Protein AF-A0A5N7CZR0-F1 (afdb_monomer)

Structure (mmCIF, N/CA/C/O backbone):
data_AF-A0A5N7CZR0-F1
#
_entry.id   AF-A0A5N7CZR0-F1
#
loop_
_atom_site.group_PDB
_atom_site.id
_atom_site.type_symbol
_atom_site.label_atom_id
_atom_site.label_alt_id
_atom_site.label_comp_id
_atom_site.label_asym_id
_atom_site.label_entity_id
_atom_site.label_seq_id
_atom_site.pdbx_PDB_ins_code
_atom_site.Cartn_x
_atom_site.Cartn_y
_atom_site.Cartn_z
_atom_site.occupancy
_atom_site.B_iso_or_equiv
_atom_site.auth_seq_id
_atom_site.auth_comp_id
_atom_site.auth_asym_id
_atom_site.auth_atom_id
_atom_site.pdbx_PDB_model_num
ATOM 1 N N . MET A 1 1 ? -5.293 -7.098 -17.047 1.00 81.25 1 MET A N 1
ATOM 2 C CA . MET A 1 1 ? -4.370 -7.205 -15.890 1.00 81.25 1 MET A CA 1
ATOM 3 C C . MET A 1 1 ? -4.483 -8.600 -15.277 1.00 81.25 1 MET A C 1
ATOM 5 O O . MET A 1 1 ? -5.423 -9.308 -15.611 1.00 81.25 1 MET A O 1
ATOM 9 N N . LEU A 1 2 ? -3.544 -9.039 -14.426 1.00 89.88 2 LEU A N 1
ATOM 10 C CA . LEU A 1 2 ? -3.680 -10.339 -13.734 1.00 89.88 2 LEU A CA 1
ATOM 11 C C . LEU A 1 2 ? -4.886 -10.360 -12.782 1.00 89.88 2 LEU A C 1
ATOM 13 O O . LEU A 1 2 ? -5.542 -11.386 -12.652 1.00 89.88 2 LEU A O 1
ATOM 17 N N . ILE A 1 3 ? -5.209 -9.210 -12.188 1.00 89.81 3 ILE A N 1
ATOM 18 C CA . ILE A 1 3 ? -6.379 -9.020 -11.322 1.00 89.81 3 ILE A CA 1
ATOM 19 C C . ILE A 1 3 ? -7.672 -9.318 -12.098 1.00 89.81 3 ILE A C 1
ATOM 21 O O . ILE A 1 3 ? -8.489 -10.103 -11.633 1.00 89.81 3 ILE A O 1
ATOM 25 N N . ASP A 1 4 ? -7.795 -8.831 -13.339 1.00 90.75 4 ASP A N 1
ATOM 26 C CA . ASP A 1 4 ? -8.946 -9.125 -14.216 1.00 90.75 4 ASP A CA 1
ATOM 27 C C . ASP A 1 4 ? -9.073 -10.615 -14.582 1.00 90.75 4 ASP A C 1
ATOM 29 O O . ASP A 1 4 ? -10.125 -11.061 -15.029 1.00 90.75 4 ASP A O 1
ATOM 33 N N . LYS A 1 5 ? -7.996 -11.393 -14.411 1.00 95.50 5 LYS A N 1
ATOM 34 C CA . LYS A 1 5 ? -7.979 -12.850 -14.607 1.00 95.50 5 LYS A CA 1
ATOM 35 C C . LYS A 1 5 ? -8.181 -13.633 -13.302 1.00 95.50 5 LYS A C 1
ATOM 37 O O . LYS A 1 5 ? -7.981 -14.844 -13.297 1.00 95.50 5 LYS A O 1
ATOM 42 N N . GLY A 1 6 ? -8.559 -12.965 -12.212 1.00 93.00 6 GLY A N 1
ATOM 43 C CA . GLY A 1 6 ? -8.851 -13.594 -10.922 1.00 93.00 6 GLY A CA 1
ATOM 44 C C . GLY A 1 6 ? -7.643 -13.773 -10.002 1.00 93.00 6 GLY A C 1
ATOM 45 O O . GLY A 1 6 ? -7.730 -14.533 -9.042 1.00 93.00 6 GLY A O 1
ATOM 46 N N . ALA A 1 7 ? -6.515 -13.102 -10.266 1.00 94.81 7 ALA A N 1
ATOM 47 C CA . ALA A 1 7 ? -5.421 -13.074 -9.297 1.00 94.81 7 ALA A CA 1
ATOM 48 C C . ALA A 1 7 ? -5.870 -12.373 -8.004 1.00 94.81 7 ALA A C 1
ATOM 50 O O . ALA A 1 7 ? -6.433 -11.278 -8.055 1.00 94.81 7 ALA A O 1
ATOM 51 N N . ASP A 1 8 ? -5.579 -12.982 -6.854 1.00 95.75 8 ASP A N 1
ATOM 52 C CA . ASP A 1 8 ? -5.900 -12.403 -5.550 1.00 95.75 8 ASP A CA 1
ATOM 53 C C . ASP A 1 8 ? -5.049 -11.149 -5.288 1.00 95.75 8 ASP A C 1
ATOM 55 O O . ASP A 1 8 ? -3.830 -11.211 -5.101 1.00 95.75 8 ASP A O 1
ATOM 59 N N . ILE A 1 9 ? -5.713 -9.991 -5.263 1.00 95.94 9 ILE A N 1
ATOM 60 C CA . ILE A 1 9 ? -5.095 -8.683 -5.026 1.00 95.94 9 ILE A CA 1
ATOM 61 C C . ILE A 1 9 ? -4.509 -8.541 -3.613 1.00 95.94 9 ILE A C 1
ATOM 63 O O . ILE A 1 9 ? -3.666 -7.671 -3.385 1.00 95.94 9 ILE A O 1
ATOM 67 N N . ASN A 1 10 ? -4.923 -9.402 -2.680 1.00 96.75 10 ASN A N 1
ATOM 68 C CA . ASN A 1 10 ? -4.516 -9.402 -1.277 1.00 96.75 10 ASN A CA 1
ATOM 69 C C . ASN A 1 10 ? -3.660 -10.617 -0.902 1.00 96.75 10 ASN A C 1
ATOM 71 O O . ASN A 1 10 ? -3.394 -10.823 0.284 1.00 96.75 10 ASN A O 1
ATOM 75 N N . ALA A 1 11 ? -3.189 -11.385 -1.891 1.00 96.75 11 ALA A N 1
ATOM 76 C CA . ALA A 1 11 ? -2.370 -12.567 -1.661 1.00 96.75 11 ALA A CA 1
ATOM 77 C C . ALA A 1 11 ? -1.176 -12.244 -0.748 1.00 96.75 11 ALA A C 1
ATOM 79 O O . ALA A 1 11 ? -0.346 -11.382 -1.049 1.00 96.75 11 ALA A O 1
ATOM 80 N N . LYS A 1 12 ? -1.077 -12.948 0.379 1.00 95.50 12 LYS A N 1
ATOM 81 C CA . LYS A 1 12 ? 0.039 -12.785 1.312 1.00 95.50 12 LYS A CA 1
ATOM 82 C C . LYS A 1 12 ? 1.256 -13.549 0.808 1.00 95.50 12 LYS A C 1
ATOM 84 O O . LYS A 1 12 ? 1.213 -14.764 0.637 1.00 95.50 12 LYS A O 1
ATOM 89 N N . GLY A 1 13 ? 2.340 -12.818 0.571 1.00 94.19 13 GLY A N 1
ATOM 90 C CA . GLY A 1 13 ? 3.644 -13.381 0.246 1.00 94.19 13 GLY A CA 1
ATOM 91 C C . GLY A 1 13 ? 4.506 -13.611 1.486 1.00 94.19 13 GLY A C 1
ATOM 92 O O . GLY A 1 13 ? 4.021 -13.820 2.599 1.00 94.19 13 GLY A O 1
ATOM 93 N N . TYR A 1 14 ? 5.822 -13.525 1.300 1.00 93.56 14 TYR A N 1
ATOM 94 C CA . TYR A 1 14 ? 6.776 -13.584 2.404 1.00 93.56 14 TYR A CA 1
ATOM 95 C C . TYR A 1 14 ? 6.556 -12.413 3.384 1.00 93.56 14 TYR A C 1
ATOM 97 O O . TYR A 1 14 ? 6.255 -11.289 2.981 1.00 93.56 14 TYR A O 1
ATOM 105 N N . LEU A 1 15 ? 6.713 -12.670 4.687 1.00 94.62 15 LEU A N 1
ATOM 106 C CA . LEU A 1 15 ? 6.411 -11.712 5.766 1.00 94.62 15 LEU A CA 1
ATOM 107 C C . LEU A 1 15 ? 4.946 -11.252 5.802 1.00 94.62 15 LEU A C 1
ATOM 109 O O . LEU A 1 15 ? 4.683 -10.163 6.299 1.00 94.62 15 LEU A O 1
ATOM 113 N N . ASP A 1 16 ? 4.005 -12.034 5.274 1.00 97.00 16 ASP A N 1
ATOM 114 C CA . ASP A 1 16 ? 2.577 -11.690 5.201 1.00 97.00 16 ASP A CA 1
ATOM 115 C C . ASP A 1 16 ? 2.281 -10.389 4.438 1.00 97.00 16 ASP A C 1
ATOM 117 O O . ASP A 1 16 ? 1.230 -9.769 4.616 1.00 97.00 16 ASP A O 1
ATOM 121 N N . ARG A 1 17 ? 3.208 -9.957 3.578 1.00 96.38 17 ARG A N 1
ATOM 122 C CA . ARG A 1 17 ? 3.046 -8.738 2.787 1.00 96.38 17 ARG A CA 1
ATOM 123 C C . ARG A 1 17 ? 2.136 -8.986 1.594 1.00 96.38 17 ARG A C 1
ATOM 125 O O . ARG A 1 17 ? 2.322 -9.950 0.853 1.00 96.38 17 ARG A O 1
ATOM 132 N N . THR A 1 18 ? 1.200 -8.071 1.382 1.00 97.06 18 THR A N 1
ATOM 133 C CA . THR A 1 18 ? 0.341 -8.040 0.193 1.00 97.06 18 THR A CA 1
ATOM 134 C C . THR A 1 18 ? 1.077 -7.402 -0.998 1.00 97.06 18 THR A C 1
ATOM 136 O O . THR A 1 18 ? 2.100 -6.725 -0.812 1.00 97.06 18 THR A O 1
ATOM 139 N N . PRO A 1 19 ? 0.575 -7.546 -2.240 1.00 96.12 19 PRO A N 1
ATOM 140 C CA . PRO A 1 19 ? 1.181 -6.924 -3.417 1.00 96.12 19 PRO A CA 1
ATOM 141 C C . PRO A 1 19 ? 1.352 -5.402 -3.286 1.00 96.12 19 PRO A C 1
ATOM 143 O O . PRO A 1 19 ? 2.374 -4.856 -3.709 1.00 96.12 19 PRO A O 1
ATOM 146 N N . SER A 1 20 ? 0.399 -4.709 -2.649 1.00 95.56 20 SER A N 1
ATOM 147 C CA . SER A 1 20 ? 0.470 -3.256 -2.433 1.00 95.56 20 SER A CA 1
ATOM 148 C C . SER A 1 20 ? 1.607 -2.867 -1.483 1.00 95.56 20 SER A C 1
ATOM 150 O O . SER A 1 20 ? 2.294 -1.870 -1.728 1.00 95.56 20 SER A O 1
ATOM 152 N N . MET A 1 21 ? 1.879 -3.680 -0.455 1.00 95.62 21 MET A N 1
ATOM 153 C CA . MET A 1 21 ? 3.001 -3.472 0.467 1.00 95.62 21 MET A CA 1
ATOM 154 C C . MET A 1 21 ? 4.350 -3.649 -0.225 1.00 95.62 21 MET A C 1
ATOM 156 O O . MET A 1 21 ? 5.253 -2.838 -0.018 1.00 95.62 21 MET A O 1
ATOM 160 N N . TYR A 1 22 ? 4.492 -4.670 -1.075 1.00 93.69 22 TYR A N 1
ATOM 161 C CA . TYR A 1 22 ? 5.714 -4.860 -1.860 1.00 93.69 22 TYR A CA 1
ATOM 162 C C . TYR A 1 22 ? 5.955 -3.705 -2.826 1.00 93.69 22 TYR A C 1
ATOM 164 O O . TYR A 1 22 ? 7.050 -3.147 -2.844 1.00 93.69 22 TYR A O 1
ATOM 172 N N . ALA A 1 23 ? 4.937 -3.311 -3.592 1.00 93.00 23 ALA A N 1
ATOM 173 C CA . ALA A 1 23 ? 5.058 -2.208 -4.539 1.00 93.00 23 ALA A CA 1
ATOM 174 C C . ALA A 1 23 ? 5.440 -0.890 -3.838 1.00 93.00 23 ALA A C 1
ATOM 176 O O . ALA A 1 23 ? 6.304 -0.163 -4.329 1.00 93.00 23 ALA A O 1
ATOM 177 N N . THR A 1 24 ? 4.863 -0.627 -2.661 1.00 93.69 24 THR A N 1
ATOM 178 C CA . THR A 1 24 ? 5.187 0.547 -1.832 1.00 93.69 24 THR A CA 1
ATOM 179 C C . THR A 1 24 ? 6.618 0.492 -1.305 1.00 93.69 24 THR A C 1
ATOM 181 O O . THR A 1 24 ? 7.360 1.454 -1.461 1.00 93.69 24 THR A O 1
ATOM 184 N N . PHE A 1 25 ? 7.053 -0.641 -0.753 1.00 90.94 25 PHE A N 1
ATOM 185 C CA . PHE A 1 25 ? 8.422 -0.803 -0.256 1.00 90.94 25 PHE A CA 1
ATOM 186 C C . PHE A 1 25 ? 9.473 -0.614 -1.369 1.00 90.94 25 PHE A C 1
ATOM 188 O O . PHE A 1 25 ? 10.467 0.085 -1.196 1.00 90.94 25 PHE A O 1
ATOM 195 N N . LEU A 1 26 ? 9.221 -1.158 -2.564 1.00 88.94 26 LEU A N 1
ATOM 196 C CA . LEU A 1 26 ? 10.126 -1.028 -3.714 1.00 88.94 26 LEU A CA 1
ATOM 197 C C . LEU A 1 26 ? 10.230 0.407 -4.266 1.00 88.94 26 LEU A C 1
ATOM 199 O O . LEU A 1 26 ? 11.163 0.712 -5.013 1.00 88.94 26 LEU A O 1
ATOM 203 N N . LEU A 1 27 ? 9.295 1.307 -3.939 1.00 89.12 27 LEU A N 1
ATOM 204 C CA . LEU A 1 27 ? 9.398 2.724 -4.307 1.00 89.12 27 LEU A CA 1
ATOM 205 C C . LEU A 1 27 ? 10.492 3.463 -3.534 1.00 89.12 27 LEU A C 1
ATOM 207 O O . LEU A 1 27 ? 11.043 4.424 -4.077 1.00 89.12 27 LEU A O 1
ATOM 211 N N . GLY A 1 28 ? 10.800 3.027 -2.311 1.00 80.88 28 GLY A N 1
ATOM 212 C CA . GLY A 1 28 ? 11.855 3.608 -1.479 1.00 80.88 28 GLY A CA 1
ATOM 213 C C . GLY A 1 28 ? 13.265 3.159 -1.867 1.00 80.88 28 GLY A C 1
ATOM 214 O O . GLY A 1 28 ? 14.223 3.902 -1.693 1.00 80.88 28 GLY A O 1
ATOM 215 N N . MET A 1 29 ? 13.400 1.981 -2.488 1.00 82.62 29 MET A N 1
ATOM 216 C CA . MET A 1 29 ? 14.711 1.391 -2.797 1.00 82.62 29 MET A CA 1
ATOM 217 C C . MET A 1 29 ? 15.415 1.992 -4.028 1.00 82.62 29 MET A C 1
ATOM 219 O O . MET A 1 29 ? 16.631 1.881 -4.152 1.00 82.62 29 MET A O 1
ATOM 223 N N . SER A 1 30 ? 14.679 2.580 -4.980 1.00 82.12 30 SER A N 1
ATOM 224 C CA . SER A 1 30 ? 15.261 3.143 -6.210 1.00 82.12 30 SER A CA 1
ATOM 225 C C . SER A 1 30 ? 14.388 4.247 -6.806 1.00 82.12 30 SER A C 1
ATOM 227 O O . SER A 1 30 ? 13.158 4.163 -6.789 1.00 82.12 30 SER A O 1
ATOM 229 N N . SER A 1 31 ? 15.016 5.260 -7.408 1.00 80.00 31 SER A N 1
ATOM 230 C CA . SER A 1 31 ? 14.336 6.309 -8.181 1.00 80.00 31 SER A CA 1
ATOM 231 C C . SER A 1 31 ? 14.018 5.885 -9.622 1.00 80.00 31 SER A C 1
ATOM 233 O O . SER A 1 31 ? 13.091 6.420 -10.236 1.00 80.00 31 SER A O 1
ATOM 235 N N . ALA A 1 32 ? 14.718 4.885 -10.166 1.00 81.12 32 ALA A N 1
ATOM 236 C CA . ALA A 1 32 ? 14.499 4.414 -11.531 1.00 81.12 32 ALA A CA 1
ATOM 237 C C . ALA A 1 32 ? 13.101 3.798 -11.657 1.00 81.12 32 ALA A C 1
ATOM 239 O O . ALA A 1 32 ? 12.771 2.900 -10.890 1.00 81.12 32 ALA A O 1
ATOM 240 N N . LYS A 1 33 ? 12.275 4.246 -12.612 1.00 83.12 33 LYS A N 1
ATOM 241 C CA . LYS A 1 33 ? 10.870 3.807 -12.793 1.00 83.12 33 LYS A CA 1
ATOM 242 C C . LYS A 1 33 ? 9.931 4.113 -11.610 1.00 83.12 33 LYS A C 1
ATOM 244 O O . LYS A 1 33 ? 8.919 3.433 -11.431 1.00 83.12 33 LYS A O 1
ATOM 249 N N . ARG A 1 34 ? 10.230 5.138 -10.801 1.00 84.62 34 ARG A N 1
ATOM 250 C CA . ARG A 1 34 ? 9.366 5.544 -9.674 1.00 84.62 34 ARG A CA 1
ATOM 251 C C . ARG A 1 34 ? 7.932 5.853 -10.122 1.00 84.62 34 ARG A C 1
ATOM 253 O O . ARG A 1 34 ? 6.998 5.400 -9.473 1.00 84.62 34 ARG A O 1
ATOM 260 N N . SER A 1 35 ? 7.749 6.540 -11.252 1.00 85.44 35 SER A N 1
ATOM 261 C CA . SER A 1 35 ? 6.417 6.872 -11.788 1.00 85.44 35 SER A CA 1
ATOM 262 C C . SER A 1 35 ? 5.603 5.634 -12.177 1.00 85.44 35 SER A C 1
ATOM 264 O O . SER A 1 35 ? 4.421 5.549 -11.857 1.00 85.44 35 SER A O 1
ATOM 266 N N . GLU A 1 36 ? 6.241 4.642 -12.806 1.00 87.12 36 GLU A N 1
ATOM 267 C CA . GLU A 1 36 ? 5.606 3.371 -13.180 1.00 87.12 36 GLU A CA 1
ATOM 268 C C . GLU A 1 36 ? 5.182 2.582 -11.931 1.00 87.12 36 GLU A C 1
ATOM 270 O O . GLU A 1 36 ? 4.024 2.179 -11.805 1.00 87.12 36 GLU A O 1
ATOM 275 N N . ARG A 1 37 ? 6.085 2.447 -10.947 1.00 88.25 37 ARG A N 1
ATOM 276 C CA . ARG A 1 37 ? 5.779 1.788 -9.666 1.00 88.25 37 ARG A CA 1
ATOM 277 C C . ARG A 1 37 ? 4.694 2.520 -8.874 1.00 88.25 37 ARG A C 1
ATOM 279 O O . ARG A 1 37 ? 3.855 1.870 -8.255 1.00 88.25 37 ARG A O 1
ATOM 286 N N . MET A 1 38 ? 4.663 3.852 -8.927 1.00 91.31 38 MET A N 1
ATOM 287 C CA . MET A 1 38 ? 3.601 4.651 -8.313 1.00 91.31 38 MET A CA 1
ATOM 288 C C . MET A 1 38 ? 2.245 4.333 -8.955 1.00 91.31 38 MET A C 1
ATOM 290 O O . MET A 1 38 ? 1.249 4.179 -8.250 1.00 91.31 38 MET A O 1
ATOM 294 N N . GLY A 1 39 ? 2.211 4.169 -10.282 1.00 92.94 39 GLY A N 1
ATOM 295 C CA . GLY A 1 39 ? 1.025 3.715 -11.012 1.00 92.94 39 GLY A CA 1
ATOM 296 C C . GLY A 1 39 ? 0.524 2.351 -10.534 1.00 92.94 39 GLY A C 1
ATOM 297 O O . GLY A 1 39 ? -0.674 2.187 -10.314 1.00 92.94 39 GLY A O 1
ATOM 298 N N . ILE A 1 40 ? 1.434 1.403 -10.284 1.00 92.62 40 ILE A N 1
ATOM 299 C CA . ILE A 1 40 ? 1.089 0.074 -9.752 1.00 92.62 40 ILE A CA 1
ATOM 300 C C . ILE A 1 40 ? 0.462 0.181 -8.356 1.00 92.62 40 ILE A C 1
ATOM 302 O O . ILE A 1 40 ? -0.589 -0.414 -8.124 1.00 92.62 40 ILE A O 1
ATOM 306 N N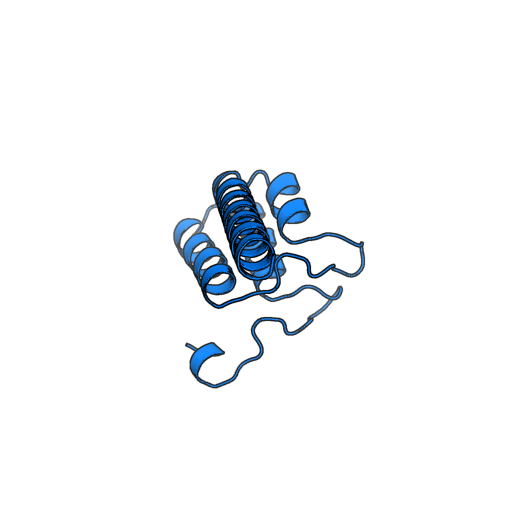 . VAL A 1 41 ? 1.047 0.964 -7.439 1.00 94.06 41 VAL A N 1
ATOM 307 C CA . VAL A 1 41 ? 0.484 1.141 -6.085 1.00 94.06 41 VAL A CA 1
ATOM 308 C C . VAL A 1 41 ? -0.918 1.748 -6.146 1.00 94.06 41 VAL A C 1
ATOM 310 O O . VAL A 1 41 ? -1.843 1.221 -5.527 1.00 94.06 41 VAL A O 1
ATOM 313 N N . LYS A 1 42 ? -1.099 2.817 -6.932 1.00 92.50 42 LYS A N 1
ATOM 314 C CA . LYS A 1 42 ? -2.408 3.466 -7.113 1.00 92.50 42 LYS A CA 1
ATOM 315 C C . LYS A 1 42 ? -3.437 2.499 -7.686 1.00 92.50 42 LYS A C 1
ATOM 317 O O . LYS A 1 42 ? -4.547 2.421 -7.171 1.00 92.50 42 LYS A O 1
ATOM 322 N N . MET A 1 43 ? -3.058 1.741 -8.713 1.00 94.44 43 MET A N 1
ATOM 323 C CA . MET A 1 43 ? -3.929 0.751 -9.336 1.00 94.44 43 MET A CA 1
ATOM 324 C C . MET A 1 43 ? -4.377 -0.312 -8.331 1.00 94.44 43 MET A C 1
ATOM 326 O O . MET A 1 43 ? -5.575 -0.572 -8.250 1.00 94.44 43 MET A O 1
ATOM 330 N N . LEU A 1 44 ? -3.462 -0.859 -7.523 1.00 94.69 44 LEU A N 1
ATOM 331 C CA . LEU A 1 44 ? -3.803 -1.861 -6.508 1.00 94.69 44 LEU A CA 1
ATOM 332 C C . LEU A 1 44 ? -4.804 -1.308 -5.486 1.00 94.69 44 LEU A C 1
ATOM 334 O O . LEU A 1 44 ? -5.804 -1.954 -5.184 1.00 94.69 44 LEU A O 1
ATOM 338 N N . ILE A 1 45 ? -4.575 -0.090 -4.987 1.00 92.31 45 ILE A N 1
ATOM 339 C CA . ILE A 1 45 ? -5.471 0.541 -4.005 1.00 92.31 45 ILE A CA 1
ATOM 340 C C . ILE A 1 45 ? -6.856 0.816 -4.612 1.00 92.31 45 ILE A C 1
ATOM 342 O O . ILE A 1 45 ? -7.868 0.552 -3.962 1.00 92.31 45 ILE A O 1
ATOM 346 N N . LEU A 1 46 ? -6.913 1.304 -5.856 1.00 89.38 46 LEU A N 1
ATOM 347 C CA . LEU A 1 46 ? -8.171 1.573 -6.564 1.00 89.38 46 LEU A CA 1
ATOM 348 C C . LEU A 1 46 ? -8.961 0.296 -6.885 1.00 89.38 46 LEU A C 1
ATOM 350 O O . LEU A 1 46 ? -10.187 0.338 -6.890 1.00 89.38 46 LEU A O 1
ATOM 354 N N . HIS A 1 47 ? -8.284 -0.838 -7.087 1.00 91.19 47 HIS A N 1
ATOM 355 C CA . HIS A 1 47 ? -8.918 -2.145 -7.318 1.00 91.19 47 HIS A CA 1
ATOM 356 C C . HIS A 1 47 ? -9.263 -2.895 -6.021 1.00 91.19 47 HIS A C 1
ATOM 358 O O . HIS A 1 47 ? -9.562 -4.086 -6.054 1.00 91.19 47 HIS A O 1
ATOM 364 N N . GLY A 1 48 ? -9.251 -2.214 -4.872 1.00 90.25 48 GLY A N 1
ATOM 365 C CA . GLY A 1 48 ? -9.733 -2.786 -3.616 1.00 90.25 48 GLY A CA 1
ATOM 366 C C . GLY A 1 48 ? -8.689 -3.572 -2.827 1.00 90.25 48 GLY A C 1
ATOM 367 O O . GLY A 1 48 ? -9.069 -4.409 -2.009 1.00 90.25 48 GLY A O 1
ATOM 368 N N . ALA A 1 49 ?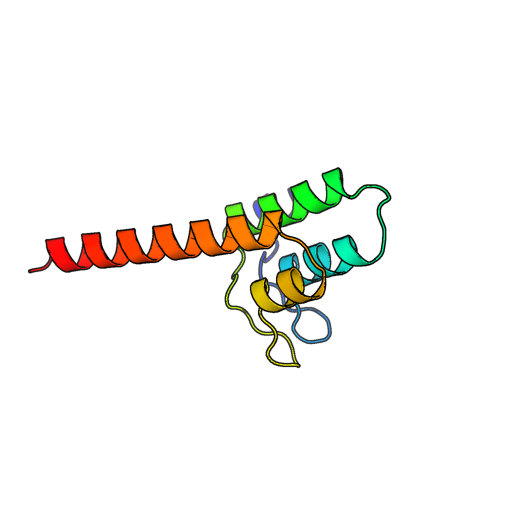 -7.393 -3.302 -3.020 1.00 94.62 49 ALA A N 1
ATOM 369 C CA . ALA A 1 49 ? -6.378 -3.821 -2.108 1.00 94.62 49 ALA A CA 1
ATOM 370 C C . ALA A 1 49 ? -6.700 -3.414 -0.659 1.00 94.62 49 ALA A C 1
ATOM 372 O O . ALA A 1 49 ? -7.041 -2.256 -0.377 1.00 94.62 49 ALA A O 1
ATOM 373 N N . ASP A 1 50 ? -6.568 -4.369 0.257 1.00 94.12 50 ASP A N 1
ATOM 374 C CA . ASP A 1 50 ? -6.758 -4.155 1.683 1.00 94.12 50 ASP A CA 1
ATOM 375 C C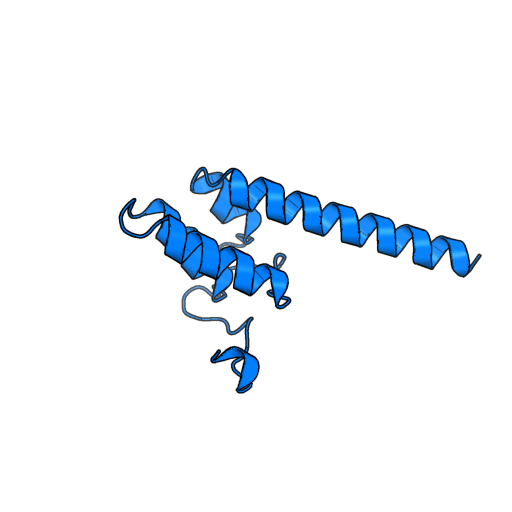 . ASP A 1 50 ? -5.609 -3.298 2.224 1.00 94.12 50 ASP A C 1
ATOM 377 O O . ASP A 1 50 ? -4.457 -3.723 2.340 1.00 94.12 50 ASP A O 1
ATOM 381 N N . THR A 1 51 ? -5.937 -2.047 2.533 1.00 92.81 51 THR A N 1
ATOM 382 C CA . THR A 1 51 ? -5.005 -1.054 3.071 1.00 92.81 51 THR A CA 1
ATOM 383 C C . THR A 1 51 ? -4.756 -1.245 4.570 1.00 92.81 51 THR A C 1
ATOM 385 O O . THR A 1 51 ? -3.764 -0.728 5.088 1.00 92.81 51 THR A O 1
ATOM 388 N N . ASN A 1 52 ? -5.613 -2.024 5.242 1.00 93.38 52 ASN A N 1
ATOM 389 C CA . ASN A 1 52 ? -5.550 -2.334 6.670 1.00 93.38 52 ASN A CA 1
ATOM 390 C C . ASN A 1 52 ? -4.865 -3.670 6.970 1.00 93.38 52 ASN A C 1
ATOM 392 O O . ASN A 1 52 ? -4.594 -3.960 8.141 1.00 93.38 52 ASN A O 1
ATOM 396 N N . ALA A 1 53 ? -4.555 -4.463 5.940 1.00 95.44 53 ALA A N 1
ATOM 397 C CA . ALA A 1 53 ? -3.757 -5.670 6.077 1.00 95.44 53 ALA A CA 1
ATOM 398 C C . ALA A 1 53 ? -2.472 -5.371 6.863 1.00 95.44 53 ALA A C 1
ATOM 400 O O . ALA A 1 53 ? -1.867 -4.304 6.726 1.00 95.44 53 ALA A O 1
ATOM 401 N N . LYS A 1 54 ? -2.056 -6.332 7.688 1.00 96.25 54 LYS A N 1
ATOM 402 C CA . LYS A 1 54 ? -0.829 -6.258 8.480 1.00 96.25 54 LYS A CA 1
ATOM 403 C C . LYS A 1 54 ? 0.160 -7.304 7.998 1.00 96.25 54 LYS A C 1
ATOM 405 O O . LYS A 1 54 ? -0.219 -8.462 7.808 1.00 96.25 54 LYS A O 1
ATOM 410 N N . ASP A 1 55 ? 1.406 -6.877 7.832 1.00 96.44 55 ASP A N 1
ATOM 411 C CA . ASP A 1 55 ? 2.529 -7.783 7.618 1.00 96.44 55 ASP A CA 1
ATOM 412 C C . ASP A 1 55 ? 2.932 -8.482 8.934 1.00 96.44 55 ASP A C 1
ATOM 414 O O . ASP A 1 55 ? 2.378 -8.209 10.004 1.00 96.44 55 ASP A O 1
ATOM 418 N N . LYS A 1 56 ? 3.925 -9.373 8.876 1.00 97.44 56 LYS A N 1
ATOM 419 C CA . LYS A 1 56 ? 4.421 -10.158 10.021 1.00 97.44 56 LYS A CA 1
ATOM 420 C C . LYS A 1 56 ? 4.938 -9.298 11.185 1.00 97.44 56 LYS A C 1
ATOM 422 O O . LYS A 1 56 ? 5.047 -9.786 12.306 1.00 97.44 56 LYS A O 1
ATOM 427 N N . PHE A 1 57 ? 5.253 -8.029 10.936 1.00 95.81 57 PHE A N 1
ATOM 428 C CA . PHE A 1 57 ? 5.704 -7.066 11.943 1.00 95.81 57 PHE A CA 1
ATOM 429 C C . PHE A 1 57 ? 4.577 -6.136 12.410 1.00 95.81 57 PHE A C 1
ATOM 431 O O . PHE A 1 57 ? 4.833 -5.159 13.109 1.00 95.81 57 PHE A O 1
ATOM 438 N N . GLY A 1 58 ? 3.333 -6.399 12.003 1.00 96.50 58 GL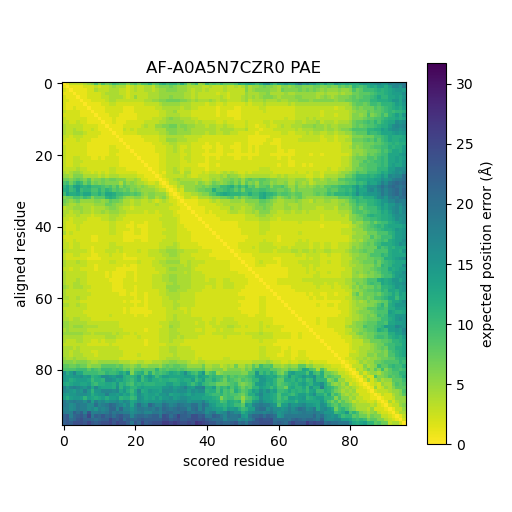Y A N 1
ATOM 439 C CA . GLY A 1 58 ? 2.183 -5.561 12.324 1.00 96.50 58 GLY A CA 1
ATOM 440 C C . GLY A 1 58 ? 2.095 -4.276 11.499 1.00 96.50 58 GLY A C 1
ATOM 441 O O . GLY A 1 58 ? 1.253 -3.431 11.806 1.00 96.50 58 GLY A O 1
ATOM 442 N N . ARG A 1 59 ? 2.928 -4.107 10.462 1.00 95.81 59 ARG A N 1
ATOM 443 C CA . ARG A 1 59 ? 2.928 -2.899 9.627 1.00 95.81 59 ARG A CA 1
ATOM 444 C C . ARG A 1 59 ? 1.774 -2.926 8.639 1.00 95.81 59 ARG A C 1
ATOM 446 O O . ARG A 1 59 ? 1.580 -3.912 7.931 1.00 95.81 59 ARG A O 1
ATOM 453 N N . THR A 1 60 ? 1.054 -1.814 8.558 1.00 95.69 60 THR A N 1
ATOM 454 C CA . THR A 1 60 ? 0.053 -1.544 7.519 1.00 95.69 60 THR A CA 1
ATOM 455 C C . THR A 1 60 ? 0.691 -0.891 6.299 1.00 95.69 60 THR A C 1
ATOM 457 O O . THR A 1 60 ? 1.819 -0.385 6.366 1.00 95.69 60 THR A O 1
ATOM 460 N N . LEU A 1 61 ? -0.052 -0.826 5.192 1.00 95.31 61 LEU A N 1
ATOM 461 C CA . LEU A 1 61 ? 0.389 -0.126 3.986 1.00 95.31 61 LEU A CA 1
ATOM 462 C C . LEU A 1 61 ? 0.745 1.346 4.268 1.00 95.31 61 LEU A C 1
ATOM 464 O O . LEU A 1 61 ? 1.770 1.832 3.791 1.00 95.31 61 LEU A O 1
ATOM 468 N N . LEU A 1 62 ? -0.050 2.019 5.109 1.00 95.69 62 LEU A N 1
ATOM 469 C CA . LEU A 1 62 ? 0.202 3.396 5.541 1.00 95.69 62 LEU A CA 1
ATOM 470 C C . LEU A 1 62 ? 1.518 3.521 6.319 1.00 95.69 62 LEU A C 1
ATOM 472 O O . LEU A 1 62 ? 2.312 4.413 6.034 1.00 95.69 62 LEU A O 1
ATOM 476 N N . SER A 1 63 ? 1.789 2.606 7.257 1.00 95.50 63 SER A N 1
ATOM 477 C CA . SER A 1 63 ? 3.033 2.646 8.041 1.00 95.50 63 SER A CA 1
ATOM 478 C C . SER A 1 63 ? 4.286 2.471 7.175 1.00 95.50 63 SER A C 1
ATOM 480 O O . SER A 1 63 ? 5.295 3.131 7.416 1.00 95.50 63 SER A O 1
ATOM 482 N N . ILE A 1 64 ? 4.209 1.643 6.125 1.00 94.75 64 ILE A N 1
ATOM 483 C CA . ILE A 1 64 ? 5.299 1.473 5.155 1.00 94.75 64 ILE A CA 1
ATOM 484 C C . ILE A 1 64 ? 5.468 2.760 4.342 1.00 94.75 64 ILE A C 1
ATOM 486 O O . ILE A 1 64 ? 6.581 3.256 4.217 1.00 94.75 64 ILE A O 1
ATOM 490 N N . ALA A 1 65 ? 4.379 3.344 3.832 1.00 94.44 65 ALA A N 1
ATOM 491 C CA . ALA A 1 65 ? 4.445 4.581 3.053 1.00 94.44 65 ALA A CA 1
ATOM 492 C C . ALA A 1 65 ? 5.046 5.757 3.845 1.00 94.44 65 ALA A C 1
ATOM 494 O O . ALA A 1 65 ? 5.814 6.534 3.281 1.00 94.44 65 ALA A O 1
ATOM 495 N N . ILE A 1 66 ? 4.738 5.865 5.143 1.00 95.38 66 ILE A N 1
ATOM 496 C CA . ILE A 1 66 ? 5.330 6.870 6.039 1.00 95.38 66 ILE A CA 1
ATOM 497 C C . ILE A 1 66 ? 6.831 6.619 6.217 1.00 95.38 66 ILE A C 1
ATOM 499 O O . ILE A 1 66 ? 7.619 7.547 6.050 1.00 95.38 66 ILE A O 1
ATOM 503 N N . ALA A 1 67 ? 7.231 5.377 6.513 1.00 93.38 67 ALA A N 1
ATOM 504 C CA . ALA A 1 67 ? 8.637 5.021 6.721 1.00 93.38 67 ALA A CA 1
ATOM 505 C C . ALA A 1 67 ? 9.507 5.285 5.478 1.00 93.38 67 ALA A C 1
ATOM 507 O O . ALA A 1 67 ? 10.652 5.703 5.606 1.00 93.38 67 ALA A O 1
ATOM 508 N N . GLU A 1 68 ? 8.943 5.091 4.285 1.00 90.56 68 GLU A N 1
ATOM 509 C CA . GLU A 1 68 ? 9.615 5.319 2.999 1.00 90.56 68 GLU A CA 1
ATOM 510 C C . GLU A 1 68 ? 9.475 6.772 2.480 1.00 90.56 68 GLU A C 1
ATOM 512 O O . GLU A 1 68 ? 9.910 7.084 1.368 1.00 90.56 68 GLU A O 1
ATOM 517 N N . GLY A 1 69 ? 8.830 7.675 3.235 1.00 91.62 69 GLY A N 1
ATOM 518 C CA . GLY A 1 69 ? 8.650 9.083 2.848 1.00 91.62 69 GLY A CA 1
ATOM 519 C C . GLY A 1 69 ? 7.765 9.294 1.610 1.00 91.62 69 GLY A C 1
ATOM 520 O O . GLY A 1 69 ? 7.958 10.239 0.841 1.00 91.62 69 GLY A O 1
ATOM 521 N N . LEU A 1 70 ? 6.798 8.407 1.366 1.00 91.75 70 LEU A N 1
ATOM 522 C CA . LEU A 1 70 ? 5.959 8.392 0.162 1.00 91.75 70 LEU A CA 1
ATOM 523 C C . LEU A 1 70 ? 4.683 9.227 0.352 1.00 91.75 70 LEU A C 1
ATOM 525 O O . LEU A 1 70 ? 3.574 8.690 0.360 1.00 91.75 70 LEU A O 1
ATOM 529 N N . GLY A 1 71 ?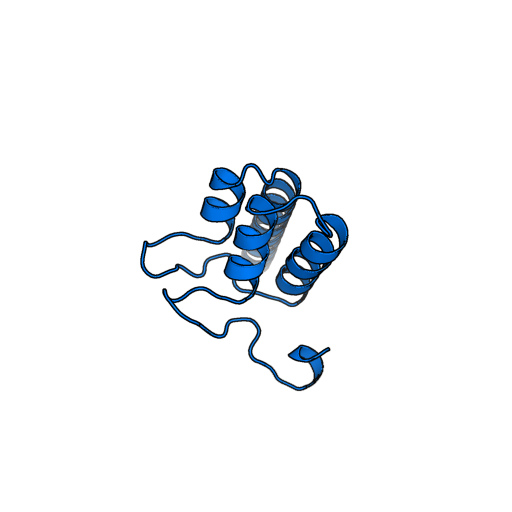 4.843 10.548 0.480 1.00 93.06 71 GLY A N 1
ATOM 530 C CA . GLY A 1 71 ? 3.751 11.492 0.776 1.00 93.06 71 GLY A CA 1
ATOM 531 C C . GLY A 1 71 ? 2.521 11.365 -0.135 1.00 93.06 71 GLY A C 1
ATOM 532 O O . GLY A 1 71 ? 1.394 11.396 0.350 1.00 93.06 71 GLY A O 1
ATOM 533 N N . ASP A 1 72 ? 2.712 11.115 -1.432 1.00 91.06 72 ASP A N 1
ATOM 534 C CA . ASP A 1 72 ? 1.599 10.914 -2.375 1.00 91.06 72 ASP A CA 1
ATOM 535 C C . ASP A 1 72 ? 0.732 9.695 -2.026 1.00 91.06 72 ASP A C 1
ATOM 537 O O . ASP A 1 72 ? -0.491 9.735 -2.161 1.00 91.06 72 ASP A O 1
ATOM 541 N N . ILE A 1 73 ? 1.358 8.601 -1.576 1.00 92.62 73 ILE A N 1
ATOM 542 C CA . ILE A 1 73 ? 0.650 7.382 -1.163 1.00 92.62 73 ILE A CA 1
ATOM 543 C C . ILE A 1 73 ? -0.020 7.613 0.187 1.00 92.62 73 ILE A C 1
ATOM 545 O O . ILE A 1 73 ? -1.167 7.211 0.358 1.00 92.62 73 ILE A O 1
ATOM 549 N N . VAL A 1 74 ? 0.651 8.300 1.115 1.00 94.69 74 VAL A N 1
ATOM 550 C CA . VAL A 1 74 ? 0.062 8.689 2.406 1.00 94.69 74 VAL A CA 1
ATOM 551 C C . VAL A 1 74 ? -1.225 9.485 2.185 1.00 94.69 74 VAL A C 1
ATOM 553 O O . VAL A 1 74 ? -2.274 9.098 2.693 1.00 94.69 74 VAL A O 1
ATOM 556 N N . ASN A 1 75 ? -1.176 10.529 1.354 1.00 93.44 75 ASN A N 1
ATOM 557 C CA . ASN A 1 75 ? -2.344 11.352 1.038 1.00 93.44 75 ASN A CA 1
ATOM 558 C C . ASN A 1 75 ? -3.468 10.537 0.389 1.00 93.44 75 ASN A C 1
ATOM 560 O O . ASN A 1 75 ? -4.635 10.702 0.737 1.00 93.44 75 ASN A O 1
ATOM 564 N N . LEU A 1 76 ? -3.126 9.629 -0.527 1.00 91.56 76 LEU A N 1
ATOM 565 C CA . LEU A 1 76 ? -4.105 8.774 -1.194 1.00 91.56 76 LEU A CA 1
ATOM 566 C C . LEU A 1 76 ? -4.793 7.795 -0.230 1.00 91.56 76 LEU A C 1
ATOM 568 O O . LEU A 1 76 ? -6.001 7.584 -0.339 1.00 91.56 76 LEU A O 1
ATOM 572 N N . LEU A 1 77 ? -4.053 7.216 0.718 1.00 91.38 77 LEU A N 1
ATOM 573 C CA . LEU A 1 77 ? -4.609 6.315 1.732 1.00 91.38 77 LEU A CA 1
ATOM 574 C C . LEU A 1 77 ? -5.522 7.064 2.707 1.00 91.38 77 LEU A C 1
ATOM 576 O O . LEU A 1 77 ? -6.651 6.634 2.929 1.00 91.38 77 LEU A O 1
ATOM 580 N N . LEU A 1 78 ? -5.083 8.224 3.203 1.00 90.69 78 LEU A N 1
ATOM 581 C CA . LEU A 1 78 ? -5.886 9.061 4.100 1.00 90.69 78 LEU A CA 1
ATOM 582 C C . LEU A 1 78 ? -7.172 9.560 3.429 1.00 90.69 78 LEU A C 1
ATOM 584 O O . LEU A 1 78 ? -8.237 9.551 4.045 1.00 90.69 78 LEU A O 1
ATOM 588 N N . ALA A 1 79 ? -7.099 9.950 2.152 1.00 87.75 79 ALA A N 1
ATOM 589 C CA . ALA A 1 79 ? -8.275 10.354 1.386 1.00 87.75 79 ALA A CA 1
ATOM 590 C C . ALA A 1 79 ? -9.281 9.202 1.230 1.00 87.75 79 ALA A C 1
ATOM 592 O O . ALA A 1 79 ? -10.486 9.414 1.365 1.00 87.75 79 ALA A O 1
ATOM 593 N N . LYS A 1 80 ? -8.802 7.975 0.983 1.00 81.69 80 LYS A N 1
ATOM 594 C CA . LYS A 1 80 ? -9.658 6.784 0.886 1.00 81.69 80 LYS A CA 1
ATOM 595 C C . LYS A 1 80 ? -10.372 6.497 2.208 1.00 81.69 80 LYS A C 1
ATOM 597 O O . LYS A 1 80 ? -11.584 6.276 2.193 1.00 81.69 80 LYS A O 1
ATOM 602 N N . ASP A 1 81 ? -9.647 6.547 3.323 1.00 78.00 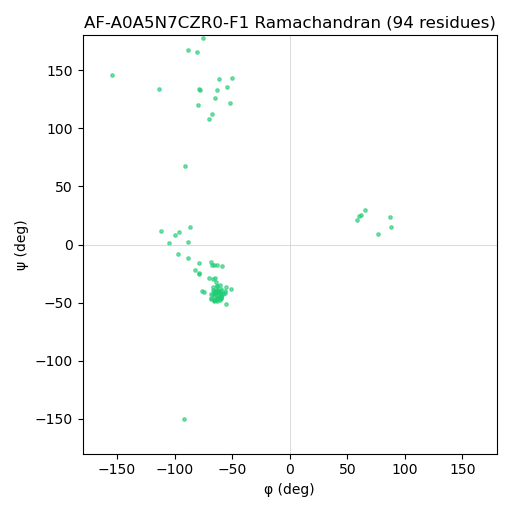81 ASP A N 1
ATOM 603 C CA . ASP A 1 81 ? -10.205 6.270 4.650 1.00 78.00 81 ASP A CA 1
ATOM 604 C C . ASP A 1 81 ? -11.259 7.318 5.052 1.00 78.00 81 ASP A C 1
ATOM 606 O O . ASP A 1 81 ? -12.343 6.970 5.535 1.00 78.00 81 ASP A O 1
ATOM 610 N N . ALA A 1 82 ? -11.004 8.597 4.751 1.00 68.44 82 ALA A N 1
ATOM 611 C CA . ALA A 1 82 ? -11.970 9.675 4.962 1.00 68.44 82 ALA A CA 1
ATOM 612 C C . ALA A 1 82 ? -13.277 9.449 4.178 1.00 68.44 82 ALA A C 1
ATOM 614 O O . ALA A 1 82 ? -14.366 9.568 4.741 1.00 68.44 82 ALA A O 1
ATOM 615 N N . ILE A 1 83 ? -13.186 9.046 2.904 1.00 71.25 83 ILE A N 1
ATOM 616 C CA . ILE A 1 83 ? -14.361 8.736 2.069 1.00 71.25 83 ILE A CA 1
ATOM 617 C C . ILE A 1 83 ? -15.149 7.553 2.645 1.00 71.25 83 ILE A C 1
ATOM 619 O O . ILE A 1 83 ? -16.385 7.586 2.676 1.00 71.25 83 ILE A O 1
ATOM 623 N N . THR A 1 84 ? -14.462 6.503 3.110 1.00 70.44 84 THR A N 1
ATOM 624 C CA . THR A 1 84 ? -15.140 5.353 3.724 1.00 70.44 84 THR A CA 1
ATOM 625 C C . THR A 1 84 ? -15.878 5.730 5.003 1.00 70.44 84 THR A C 1
ATOM 627 O O . THR A 1 84 ? -17.009 5.281 5.192 1.00 70.44 84 THR A O 1
ATOM 630 N N . GLU A 1 85 ? -15.304 6.603 5.833 1.00 71.31 85 GLU A N 1
ATOM 631 C CA . GLU A 1 85 ? -15.953 7.071 7.059 1.00 71.31 85 GLU A CA 1
ATOM 632 C C . GLU A 1 85 ? -17.175 7.950 6.760 1.00 71.31 85 GLU A C 1
ATOM 634 O O . GLU A 1 85 ? -18.242 7.732 7.336 1.00 71.31 85 GLU A O 1
ATOM 639 N N . THR A 1 86 ? -17.089 8.868 5.789 1.00 73.81 86 THR A N 1
ATOM 640 C CA . THR A 1 86 ? -18.254 9.664 5.354 1.00 73.81 86 THR A CA 1
ATOM 641 C C . THR A 1 86 ? -19.382 8.772 4.834 1.00 73.81 86 THR A C 1
ATOM 643 O O . THR A 1 86 ? -20.549 8.976 5.174 1.00 73.81 86 THR A O 1
ATOM 646 N N . LYS A 1 87 ? -19.056 7.738 4.046 1.00 71.56 87 LYS A N 1
ATOM 647 C CA . LYS A 1 87 ? -20.054 6.781 3.547 1.00 71.56 87 LYS A CA 1
ATOM 648 C C . LYS A 1 87 ? -20.697 5.988 4.688 1.00 71.56 87 LYS A C 1
ATOM 650 O O . LYS A 1 87 ? -21.911 5.799 4.664 1.00 71.56 87 LYS A O 1
ATOM 655 N N . ARG A 1 88 ? -19.907 5.570 5.685 1.00 76.50 88 ARG A N 1
ATOM 656 C CA . ARG A 1 88 ? -20.385 4.864 6.885 1.00 76.50 88 ARG A CA 1
ATOM 657 C C . ARG A 1 88 ? -21.357 5.724 7.694 1.00 76.50 88 ARG A C 1
ATOM 659 O O . ARG A 1 88 ? -22.421 5.247 8.082 1.00 76.50 88 ARG A O 1
ATOM 666 N N . GLN A 1 89 ? -21.033 6.997 7.907 1.00 75.06 89 GLN A N 1
ATOM 667 C CA . GLN A 1 8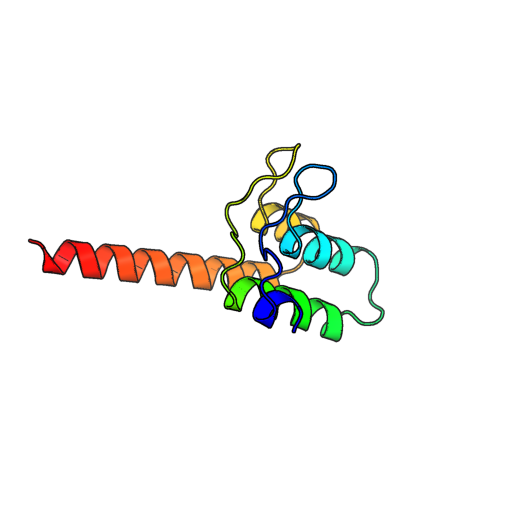9 ? -21.912 7.936 8.611 1.00 75.06 89 GLN A CA 1
ATOM 668 C C . GLN A 1 89 ? -23.205 8.198 7.826 1.00 75.06 89 GLN A C 1
ATOM 670 O O . GLN A 1 89 ? -24.295 8.113 8.389 1.00 75.06 89 GLN A O 1
ATOM 675 N N . ALA A 1 90 ? -23.105 8.414 6.510 1.00 76.31 90 ALA A N 1
ATOM 676 C CA . ALA A 1 90 ? -24.264 8.627 5.643 1.00 76.31 90 ALA A CA 1
ATOM 677 C C . ALA A 1 90 ? -25.184 7.397 5.531 1.00 76.31 90 ALA A C 1
ATOM 679 O O . ALA A 1 90 ? -26.381 7.553 5.289 1.00 76.31 90 ALA A O 1
ATOM 680 N N . SER A 1 91 ? -24.658 6.175 5.675 1.00 74.31 91 SER A N 1
ATOM 681 C CA . SER A 1 91 ? -25.488 4.966 5.742 1.00 74.31 91 SER A CA 1
ATOM 682 C C . SER A 1 91 ? -26.179 4.805 7.096 1.00 74.31 91 SER A C 1
ATOM 684 O O . SER A 1 91 ? -27.350 4.444 7.125 1.00 74.31 91 SER A O 1
ATOM 686 N N . MET A 1 92 ? -25.496 5.116 8.204 1.00 72.25 92 MET A N 1
ATOM 687 C CA . MET A 1 92 ? -26.089 5.047 9.547 1.00 72.25 92 MET A CA 1
ATOM 688 C C . MET A 1 92 ? -27.200 6.089 9.730 1.00 72.25 92 MET A C 1
ATOM 690 O O . MET A 1 92 ? -28.243 5.774 10.287 1.00 72.25 92 MET A O 1
ATOM 694 N N . ALA A 1 93 ? -27.021 7.297 9.187 1.00 71.38 93 ALA A N 1
ATOM 695 C CA . ALA A 1 93 ? -28.024 8.363 9.234 1.00 71.38 93 ALA A CA 1
ATOM 696 C C . ALA A 1 93 ? -29.284 8.089 8.387 1.00 71.38 93 ALA A C 1
ATOM 698 O O . ALA A 1 93 ? -30.281 8.775 8.555 1.00 71.38 93 ALA A O 1
ATOM 699 N N . ARG A 1 94 ? -29.253 7.116 7.463 1.00 65.25 94 ARG A N 1
ATOM 700 C CA . ARG A 1 94 ? -30.426 6.699 6.666 1.00 65.25 94 ARG A CA 1
ATOM 701 C C . ARG A 1 94 ? -31.269 5.609 7.333 1.00 65.25 94 ARG A C 1
ATOM 703 O O . ARG A 1 94 ? -32.341 5.296 6.827 1.00 65.25 94 ARG A O 1
ATOM 710 N N . LEU A 1 95 ? -30.754 4.990 8.395 1.00 64.75 95 LEU A N 1
ATOM 711 C CA . LEU A 1 95 ? -31.398 3.892 9.123 1.00 64.75 95 LEU A CA 1
ATOM 712 C C . LEU A 1 95 ?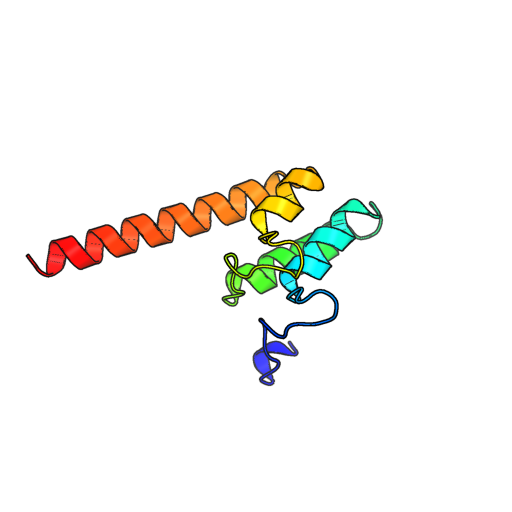 -31.981 4.335 10.479 1.00 64.75 95 LEU A C 1
ATOM 714 O O . LEU A 1 95 ? -32.512 3.492 11.199 1.00 64.75 95 LEU A O 1
ATOM 718 N N . ALA A 1 96 ? -31.863 5.621 10.821 1.00 52.34 96 ALA A N 1
ATOM 719 C CA . ALA A 1 96 ? -32.444 6.266 12.000 1.00 52.34 96 ALA A CA 1
ATOM 720 C C . ALA A 1 96 ? -33.568 7.215 11.567 1.00 52.34 96 ALA A C 1
ATOM 722 O O . ALA A 1 96 ? -34.556 7.321 12.324 1.00 52.34 96 ALA A O 1
#

Solvent-accessible surface area (backbone atoms only — not comparable to full-atom values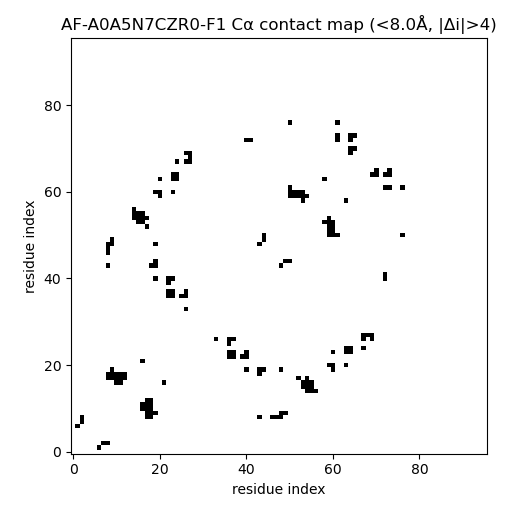): 5445 Å² total; per-residue (Å²): 107,63,57,82,73,68,48,69,63,60,50,62,51,80,61,44,30,28,56,51,42,51,41,50,55,57,51,60,78,41,76,78,63,39,71,61,46,48,50,51,33,52,50,38,52,75,74,65,36,68,59,78,50,50,25,75,84,66,45,30,44,58,56,51,26,58,76,54,67,35,61,72,56,41,53,52,51,54,52,51,54,52,53,53,51,52,51,52,51,58,53,55,67,72,77,111

Foldseek 3Di:
DVVVVVPDQCDQDPQRDGPLLVLLLVLLVDPVCNVVSVVVNVVSVVSPHDQCGAGNVRDGSLNSCVVSVVVVVNVVVVVVVVVVVVVVVVVVVVVD

Sequence (96 aa):
MLIDKGADINAKGYLDRTPSMYATFLLGMSSAKRSERMGIVKMLILHGADTNAKDKFGRTLLSIAIAEGLGDIVNLLLAKDAITETKRQASMARLA

Organism: NCBI:txid1506151

Secondary structure (DSSP, 8-state):
-TGGGT--TT---GGG--HHHHHHHHHHH-STTHHHHHHHHHHHHHTT--SS---TTS--HHHHHHHTT-HHHHHHHHHHHHHHHHHHHHHHTT--

Mean predicted aligned error: 5.54 Å

Radius of gyration: 14.67 Å; Cα contacts (8 Å, |Δi|>4): 92; chains: 1; bounding box: 48×25×28 Å

pLDDT: mean 88.54, std 9.22, range [52.34, 97.44]

Nearest PDB structures (foldseek):
  5le2-assembly2_B  TM=9.150E-01  e=7.248E-04  synthetic construct
  5le8-assembly2_B  TM=9.137E-01  e=3.544E-03  synthetic construct
  6z4s-assembly1_AAA  TM=5.314E-01  e=5.025E-04  Rattus norvegicus
  5cbo-assembly1_A  TM=5.475E-01  e=1.045E-03  synthetic construct
  7b6w-assembly1_AAA  TM=5.366E-01  e=1.334E-03  Homo sapiens

InterPro domains:
  IPR002110 Ankyrin repeat [PF12796] (38-82)
  IPR036770 Ankyrin repeat-containing domain superfamily [G3DSA:1.25.40.20] (1-94)
  IPR036770 Ankyrin repeat-containing domain superfamily [SSF48403] (1-85)